Protein AF-D7N5F2-F1 (afdb_monomer)

Radius of gyration: 13.77 Å; Cα contacts (8 Å, |Δi|>4): 107; chains: 1; bounding box: 40×27×38 Å

Sequence (98 aa):
MKKGCKYVGIILSAILPIVTLMDFNGINVGHLYNWLWCGFYGCIIVCILSKSKIYKAVAIILNLMVISLLTLGALMGGIYGLWIILLHLLIPFYSALI

Foldseek 3Di:
DLVVLLVQLLVLLVVLLVQVVCVVVVNDPDDSLLSLQSLLVSLVSNVVRPPDPVSNVVSCVSSVVSLVVQCVVLCVVPPVSVVSSVCSNPPNPPVVVD

pLDDT: mean 86.02, std 7.21, range [57.88, 93.81]

Structure (mmCIF, N/CA/C/O backbone):
data_AF-D7N5F2-F1
#
_entry.id   AF-D7N5F2-F1
#
loop_
_atom_site.group_PDB
_atom_site.id
_atom_site.type_symbol
_atom_site.label_atom_id
_atom_site.label_alt_id
_atom_site.label_comp_id
_atom_site.label_asym_id
_atom_site.label_entity_id
_atom_site.label_seq_id
_atom_site.pdbx_PDB_ins_code
_atom_site.Cartn_x
_atom_site.Cartn_y
_atom_site.Cartn_z
_atom_site.occupancy
_atom_site.B_iso_or_equiv
_atom_site.auth_seq_id
_atom_site.auth_comp_id
_atom_site.auth_asym_id
_atom_site.auth_atom_id
_atom_site.pdbx_PDB_model_num
ATOM 1 N N . MET A 1 1 ? -24.547 -5.299 7.700 1.00 57.88 1 MET A N 1
ATOM 2 C CA . MET A 1 1 ? -23.634 -4.730 6.676 1.00 57.88 1 MET A CA 1
ATOM 3 C C .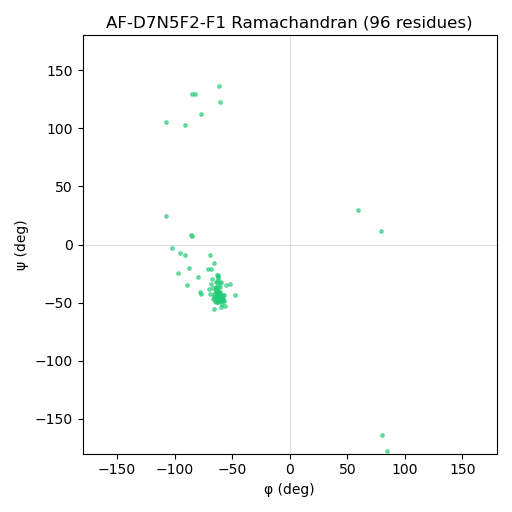 MET A 1 1 ? -22.433 -3.969 7.254 1.00 57.88 1 MET A C 1
ATOM 5 O O . MET A 1 1 ? -21.319 -4.364 6.950 1.00 57.88 1 MET A O 1
ATOM 9 N N . LYS A 1 2 ? -22.594 -2.967 8.143 1.00 61.59 2 LYS A N 1
ATOM 10 C CA . LYS A 1 2 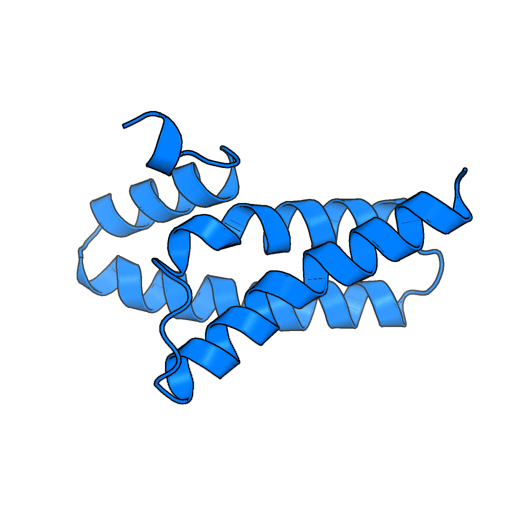? -21.462 -2.151 8.667 1.00 61.59 2 LYS A CA 1
ATOM 11 C C . LYS A 1 2 ? -20.307 -2.941 9.321 1.00 61.59 2 LYS A C 1
ATOM 13 O O . LYS A 1 2 ? -19.155 -2.552 9.181 1.00 61.59 2 LYS A O 1
ATOM 18 N N . LYS A 1 3 ? -20.597 -4.053 10.016 1.00 71.12 3 LYS A N 1
ATOM 19 C CA . LYS A 1 3 ? -19.563 -4.918 10.624 1.00 71.12 3 LYS A CA 1
ATOM 20 C C . LYS A 1 3 ? -18.742 -5.676 9.571 1.00 71.12 3 LYS A C 1
ATOM 22 O O . LYS A 1 3 ? -17.528 -5.706 9.686 1.00 71.12 3 LYS A O 1
ATOM 27 N N . GLY A 1 4 ? -19.384 -6.220 8.533 1.00 74.62 4 GLY A N 1
ATOM 28 C CA . GLY A 1 4 ? -18.712 -6.975 7.466 1.00 74.62 4 GLY A CA 1
ATOM 29 C C . GLY A 1 4 ? -17.718 -6.120 6.681 1.00 74.62 4 GLY A C 1
ATOM 30 O O . GLY A 1 4 ? -16.549 -6.472 6.585 1.00 74.62 4 GLY A O 1
ATOM 31 N N . CYS A 1 5 ? -18.138 -4.935 6.232 1.00 78.19 5 CYS A N 1
ATOM 32 C CA . CYS A 1 5 ? -17.260 -4.014 5.501 1.00 78.19 5 CYS A CA 1
ATOM 33 C C . CYS A 1 5 ? -16.055 -3.541 6.337 1.00 78.19 5 CYS A C 1
ATOM 35 O O . CYS A 1 5 ? -14.987 -3.291 5.787 1.00 78.19 5 CYS A O 1
ATOM 37 N N . LYS A 1 6 ? -16.192 -3.464 7.672 1.00 81.75 6 LYS A N 1
ATOM 38 C CA . LYS A 1 6 ? -15.061 -3.177 8.566 1.00 81.75 6 LYS A CA 1
ATOM 39 C C . LYS A 1 6 ? -14.007 -4.286 8.502 1.00 81.75 6 LYS A C 1
ATOM 41 O O . LYS A 1 6 ? -12.826 -3.973 8.408 1.00 81.75 6 LYS A O 1
ATOM 46 N N . TYR A 1 7 ? -14.419 -5.554 8.557 1.00 85.06 7 TYR A N 1
ATOM 47 C CA . TYR A 1 7 ? -13.485 -6.678 8.438 1.00 85.06 7 TYR A CA 1
ATOM 48 C C . TYR A 1 7 ? -12.825 -6.712 7.062 1.00 85.06 7 TYR A C 1
ATOM 50 O O . TYR A 1 7 ? -11.616 -6.893 6.994 1.00 85.06 7 TYR A O 1
ATOM 58 N N . VAL A 1 8 ? -13.583 -6.436 5.995 1.00 87.00 8 VAL A N 1
ATOM 59 C CA . VAL A 1 8 ? -13.025 -6.301 4.640 1.00 87.00 8 VAL A CA 1
ATOM 60 C C . VAL A 1 8 ? -11.938 -5.229 4.607 1.00 87.00 8 VAL A C 1
ATOM 62 O O . VAL A 1 8 ? -10.846 -5.512 4.139 1.00 87.00 8 VAL A O 1
ATOM 65 N N . GLY A 1 9 ? -12.185 -4.039 5.165 1.00 85.12 9 GLY A N 1
ATOM 66 C CA . GLY A 1 9 ? -11.176 -2.977 5.222 1.00 85.12 9 GLY A CA 1
ATOM 67 C C . GLY A 1 9 ? -9.921 -3.372 6.002 1.00 85.12 9 GLY A C 1
ATOM 68 O O . GLY A 1 9 ? -8.814 -3.102 5.548 1.00 85.12 9 GLY A O 1
ATOM 69 N N . ILE A 1 10 ? -10.086 -4.042 7.150 1.00 87.12 10 ILE A N 1
ATOM 70 C CA . ILE A 1 10 ? -8.953 -4.521 7.958 1.00 87.12 10 ILE A CA 1
ATOM 71 C C . ILE A 1 10 ? -8.119 -5.519 7.155 1.00 87.12 10 ILE A C 1
ATOM 73 O O . ILE A 1 10 ? -6.904 -5.351 7.073 1.00 87.12 10 ILE A O 1
ATOM 77 N N . ILE A 1 11 ? -8.769 -6.506 6.532 1.00 89.94 11 ILE A N 1
ATOM 78 C CA . ILE A 1 11 ? -8.100 -7.501 5.690 1.00 89.94 11 ILE A CA 1
ATOM 79 C C . ILE A 1 11 ? -7.367 -6.794 4.549 1.00 89.94 11 ILE A C 1
ATOM 81 O O . ILE A 1 11 ? -6.167 -6.989 4.408 1.00 89.94 11 ILE A O 1
ATOM 85 N N . LEU A 1 12 ? -8.042 -5.906 3.809 1.00 89.75 12 LEU A N 1
ATOM 86 C CA . LEU A 1 12 ? -7.449 -5.183 2.681 1.00 89.75 12 LEU A CA 1
ATOM 87 C C . LEU A 1 12 ? -6.206 -4.380 3.099 1.00 89.75 12 LEU A C 1
ATOM 89 O O . LEU A 1 12 ? -5.176 -4.444 2.433 1.00 89.75 12 LEU A O 1
ATOM 93 N N . SER A 1 13 ? -6.279 -3.686 4.242 1.00 90.62 13 SER A N 1
ATOM 94 C CA . SER A 1 13 ? -5.167 -2.893 4.784 1.00 90.62 13 SER A CA 1
ATOM 95 C C . SER A 1 13 ? -3.983 -3.737 5.264 1.00 90.62 13 SER A C 1
ATOM 97 O O . SER A 1 13 ? -2.878 -3.216 5.387 1.00 90.62 13 SER A O 1
ATOM 99 N N . ALA A 1 14 ? -4.197 -5.022 5.550 1.00 91.44 14 ALA A N 1
ATOM 100 C CA . ALA A 1 14 ? -3.142 -5.936 5.970 1.00 91.44 14 ALA A CA 1
ATOM 101 C C . ALA A 1 14 ? -2.430 -6.599 4.779 1.00 91.44 14 ALA A C 1
ATOM 103 O O . ALA A 1 14 ? -1.301 -7.052 4.936 1.00 91.44 14 ALA A O 1
ATOM 104 N N . ILE A 1 15 ? -3.051 -6.633 3.592 1.00 92.06 15 ILE A N 1
ATOM 105 C CA . ILE A 1 15 ? -2.488 -7.300 2.407 1.00 92.06 15 ILE A CA 1
ATOM 106 C C . ILE A 1 15 ? -1.135 -6.695 2.034 1.00 92.06 15 ILE A C 1
ATOM 108 O O . ILE A 1 15 ? -0.158 -7.428 1.946 1.00 92.06 15 ILE A O 1
ATOM 112 N N . LEU A 1 16 ? -1.062 -5.372 1.856 1.00 90.88 16 LEU A N 1
ATOM 113 C CA . LEU A 1 16 ? 0.164 -4.700 1.420 1.00 90.88 16 LEU A CA 1
ATOM 114 C C . LEU A 1 16 ? 1.368 -4.984 2.348 1.00 90.88 16 LEU A C 1
ATOM 116 O O . LEU A 1 16 ? 2.380 -5.462 1.838 1.00 90.88 16 LEU A O 1
ATOM 120 N N . PRO A 1 17 ? 1.284 -4.783 3.681 1.00 91.56 17 PRO A N 1
ATOM 121 C CA . PRO A 1 17 ? 2.397 -5.096 4.577 1.00 91.56 17 PRO A CA 1
ATOM 122 C C . PRO A 1 17 ? 2.759 -6.586 4.618 1.00 91.56 17 PRO A C 1
ATOM 124 O O . PRO A 1 17 ? 3.944 -6.919 4.676 1.00 91.56 17 PRO A O 1
ATOM 127 N N . ILE A 1 18 ? 1.778 -7.491 4.544 1.00 92.38 18 ILE A N 1
ATOM 128 C CA . ILE A 1 18 ? 2.042 -8.938 4.508 1.00 92.38 18 ILE A CA 1
ATOM 129 C C . ILE A 1 18 ? 2.778 -9.323 3.222 1.00 92.38 18 ILE A C 1
ATOM 131 O O . ILE A 1 18 ? 3.779 -10.033 3.284 1.00 92.38 18 ILE A O 1
ATOM 135 N N . VAL A 1 19 ? 2.320 -8.828 2.072 1.00 91.44 19 VAL A N 1
ATOM 136 C CA . VAL A 1 19 ? 2.935 -9.110 0.771 1.00 91.44 19 VAL A CA 1
ATOM 137 C C . VAL A 1 19 ? 4.371 -8.584 0.722 1.00 91.44 19 VAL A C 1
ATOM 139 O O . VAL A 1 19 ? 5.254 -9.301 0.265 1.00 91.44 19 VAL A O 1
ATOM 142 N N . THR A 1 20 ? 4.654 -7.400 1.278 1.00 89.56 20 THR A N 1
ATOM 143 C CA . THR A 1 20 ? 6.046 -6.929 1.384 1.00 89.56 20 THR A CA 1
ATOM 144 C C . THR A 1 20 ? 6.924 -7.794 2.278 1.00 89.56 20 THR A C 1
ATOM 146 O O . THR A 1 20 ? 8.087 -8.006 1.953 1.00 89.56 20 THR A O 1
ATOM 149 N N . LEU A 1 21 ? 6.400 -8.320 3.390 1.00 91.00 21 LEU A N 1
ATOM 150 C CA . LEU A 1 21 ? 7.165 -9.240 4.240 1.00 91.00 21 LEU A CA 1
ATOM 151 C C . LEU A 1 21 ? 7.447 -10.568 3.529 1.00 91.00 21 LEU A C 1
ATOM 153 O O . LEU A 1 21 ? 8.525 -11.133 3.690 1.00 91.00 21 LEU A O 1
ATOM 157 N N . MET A 1 22 ? 6.488 -11.062 2.742 1.00 91.50 22 MET A N 1
ATOM 158 C CA . MET A 1 22 ? 6.675 -12.251 1.910 1.00 91.50 22 MET A CA 1
ATOM 159 C C . MET A 1 22 ? 7.772 -12.032 0.865 1.00 91.50 22 MET A C 1
ATOM 161 O O . MET A 1 22 ? 8.662 -12.874 0.753 1.00 91.50 22 MET A O 1
ATOM 165 N N . ASP A 1 23 ? 7.757 -10.887 0.181 1.00 89.25 23 ASP A N 1
ATOM 166 C CA . ASP A 1 23 ? 8.764 -10.535 -0.825 1.00 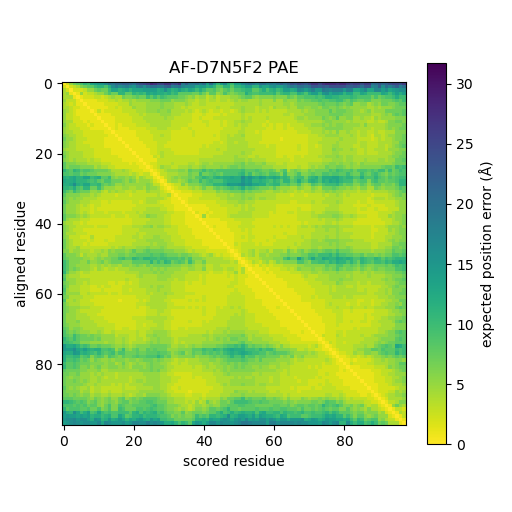89.25 23 ASP A CA 1
ATOM 167 C C . ASP A 1 23 ? 10.172 -10.436 -0.213 1.00 89.25 23 ASP A C 1
ATOM 169 O O . ASP A 1 23 ? 11.121 -11.025 -0.728 1.00 89.25 23 ASP A O 1
ATOM 173 N N . PHE A 1 24 ? 10.298 -9.825 0.971 1.00 88.00 24 PHE A N 1
ATOM 174 C CA . PHE A 1 24 ? 11.562 -9.800 1.718 1.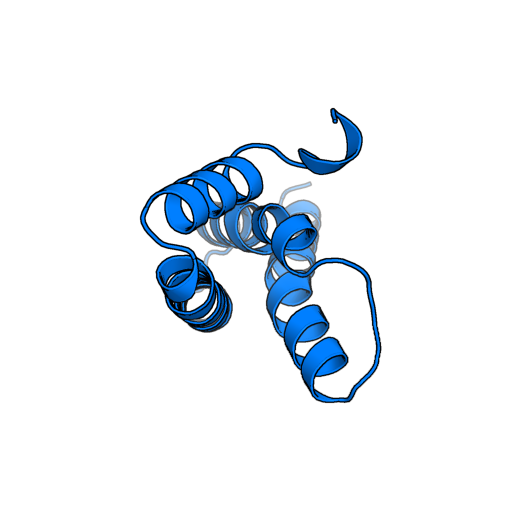00 88.00 24 PHE A CA 1
ATOM 175 C C . PHE A 1 24 ? 12.068 -11.183 2.144 1.00 88.00 24 PHE A C 1
ATOM 177 O O . PHE A 1 24 ? 13.276 -11.379 2.266 1.00 88.00 24 PHE A O 1
ATOM 184 N N . ASN A 1 25 ? 11.168 -12.146 2.340 1.00 90.81 25 ASN A N 1
ATOM 185 C CA . ASN A 1 25 ? 11.514 -13.538 2.631 1.00 90.81 25 ASN A CA 1
ATOM 186 C C . ASN A 1 25 ? 11.764 -14.374 1.359 1.00 90.81 25 ASN A C 1
ATOM 188 O O . ASN A 1 25 ? 11.908 -15.594 1.448 1.00 90.81 25 ASN A O 1
ATOM 192 N N . GLY A 1 26 ? 11.803 -13.748 0.178 1.00 87.44 26 GLY A N 1
ATOM 193 C CA . GLY A 1 26 ? 12.039 -14.418 -1.102 1.00 87.44 26 GLY A CA 1
ATOM 194 C C . GLY A 1 26 ? 10.813 -15.137 -1.676 1.00 87.44 26 GLY A C 1
ATOM 195 O O . GLY A 1 26 ? 10.948 -15.905 -2.629 1.00 87.44 26 GLY A O 1
ATOM 196 N N . ILE A 1 27 ? 9.617 -14.909 -1.123 1.00 89.00 27 ILE A N 1
ATOM 197 C CA . ILE A 1 27 ? 8.361 -15.445 -1.656 1.00 89.00 27 ILE A CA 1
ATOM 198 C C . ILE A 1 27 ? 7.793 -14.423 -2.640 1.00 89.00 27 ILE A C 1
ATOM 200 O O . ILE A 1 27 ? 7.207 -13.419 -2.241 1.00 89.00 27 ILE A O 1
ATOM 204 N N . ASN A 1 28 ? 7.944 -14.695 -3.936 1.00 77.56 28 ASN A N 1
ATOM 205 C CA . ASN A 1 28 ? 7.469 -13.798 -4.984 1.00 77.56 28 ASN A CA 1
ATOM 206 C C . ASN A 1 28 ? 5.942 -13.907 -5.157 1.00 77.56 28 ASN A C 1
ATOM 208 O O . ASN A 1 28 ? 5.432 -14.929 -5.621 1.00 77.56 28 ASN A O 1
ATOM 212 N N . VAL A 1 29 ? 5.219 -12.839 -4.807 1.00 76.50 29 VAL A N 1
ATOM 213 C CA . VAL A 1 29 ? 3.749 -12.727 -4.937 1.00 76.50 29 VAL A CA 1
ATOM 214 C C . VAL A 1 29 ? 3.354 -11.776 -6.085 1.00 76.50 29 VAL A C 1
ATOM 216 O O . VAL A 1 29 ? 2.276 -11.174 -6.092 1.00 76.50 29 VAL A O 1
ATOM 219 N N . GLY A 1 30 ? 4.245 -11.618 -7.068 1.00 79.00 30 GLY A N 1
ATOM 220 C CA . GLY A 1 30 ? 4.122 -10.651 -8.156 1.00 79.00 30 GLY A CA 1
ATOM 221 C C . GLY A 1 30 ? 4.636 -9.260 -7.775 1.00 79.00 30 GLY A C 1
ATOM 222 O O . GLY A 1 30 ? 5.123 -9.032 -6.671 1.00 79.00 30 GLY A O 1
ATOM 223 N N . HIS A 1 31 ? 4.525 -8.301 -8.700 1.00 81.25 31 HIS A N 1
ATOM 224 C CA . HIS A 1 31 ? 5.034 -6.945 -8.479 1.00 81.25 31 HIS A CA 1
ATOM 225 C C . HIS A 1 31 ? 4.357 -6.258 -7.286 1.00 81.25 31 HIS A C 1
ATOM 227 O O . HIS A 1 31 ? 3.145 -6.042 -7.296 1.00 81.25 31 HIS A O 1
ATOM 233 N N . LEU A 1 32 ? 5.157 -5.820 -6.305 1.00 83.50 32 LEU A N 1
ATOM 234 C CA . LEU A 1 32 ? 4.694 -5.101 -5.108 1.00 83.50 32 LEU A CA 1
ATOM 235 C C . LEU A 1 32 ? 3.813 -3.885 -5.432 1.00 83.50 32 LEU A C 1
ATOM 237 O O . LEU A 1 32 ? 2.853 -3.607 -4.714 1.00 83.50 32 LEU A O 1
ATOM 241 N N . TYR A 1 33 ? 4.086 -3.196 -6.544 1.00 85.25 33 TYR A N 1
ATOM 242 C CA . TYR A 1 33 ? 3.286 -2.056 -6.990 1.00 85.25 33 TYR A CA 1
ATOM 243 C C . TYR A 1 33 ? 1.820 -2.425 -7.254 1.00 85.25 33 TYR A C 1
ATOM 245 O O . TYR A 1 33 ? 0.933 -1.631 -6.958 1.00 85.25 33 TYR A O 1
ATOM 253 N N . ASN A 1 34 ? 1.528 -3.652 -7.696 1.00 85.81 34 ASN A N 1
ATOM 254 C CA . ASN A 1 34 ? 0.157 -4.104 -7.965 1.00 85.81 34 ASN A CA 1
ATOM 255 C C . ASN A 1 34 ? -0.712 -4.187 -6.708 1.00 85.81 34 ASN A C 1
ATOM 257 O O . ASN A 1 34 ? -1.932 -4.264 -6.821 1.00 85.81 34 ASN A O 1
ATOM 261 N N . TRP A 1 35 ? -0.102 -4.168 -5.524 1.00 88.75 35 TRP A N 1
ATOM 262 C CA . TRP A 1 35 ? -0.785 -4.285 -4.240 1.00 88.75 35 TRP A CA 1
ATOM 263 C C . TRP A 1 35 ? -0.947 -2.933 -3.524 1.00 88.75 35 TRP A C 1
ATOM 265 O O . TRP A 1 35 ? -1.586 -2.872 -2.472 1.00 88.75 35 TRP A O 1
ATOM 275 N N . LEU A 1 36 ? -0.415 -1.837 -4.088 1.00 90.81 36 LEU A N 1
ATOM 276 C CA . LEU A 1 36 ? -0.467 -0.490 -3.496 1.00 90.81 36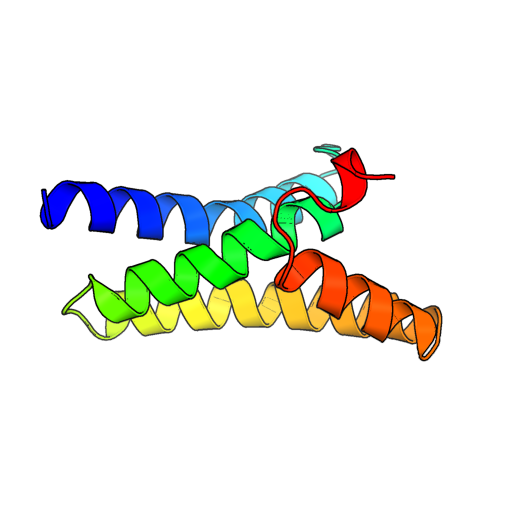 LEU A CA 1
ATOM 277 C C . LEU A 1 36 ? -1.902 -0.011 -3.242 1.00 90.81 36 LEU A C 1
ATOM 279 O O . LEU A 1 36 ? -2.206 0.500 -2.160 1.00 90.81 36 LEU A O 1
ATOM 283 N N . TRP A 1 37 ? -2.799 -0.228 -4.206 1.00 91.00 37 TRP A N 1
ATOM 284 C CA . TRP A 1 37 ? -4.210 0.131 -4.075 1.00 91.00 37 TRP A CA 1
ATOM 285 C C . TRP A 1 37 ? -4.886 -0.594 -2.896 1.00 91.00 37 TRP A C 1
ATOM 287 O O . TRP A 1 37 ? -5.685 0.021 -2.191 1.00 91.00 37 TRP A O 1
ATOM 297 N N . CYS A 1 38 ? -4.536 -1.859 -2.607 1.00 89.56 38 CYS A N 1
ATOM 298 C CA . CYS A 1 38 ? -5.093 -2.600 -1.465 1.00 89.56 38 CYS A CA 1
ATOM 299 C C . CYS A 1 38 ? -4.790 -1.895 -0.139 1.00 89.56 38 CYS A C 1
ATOM 301 O O . CYS A 1 38 ? -5.687 -1.706 0.685 1.00 89.56 38 CYS A O 1
ATOM 303 N N . GLY A 1 39 ? -3.539 -1.465 0.046 1.00 89.19 39 GLY A N 1
ATOM 304 C CA . GLY A 1 39 ? -3.129 -0.732 1.239 1.00 89.19 39 GLY A CA 1
ATOM 305 C C . GLY A 1 39 ? -3.804 0.635 1.349 1.00 89.19 39 GLY A C 1
ATOM 306 O O . GLY A 1 39 ? -4.336 0.991 2.404 1.00 89.19 39 GLY A O 1
ATOM 307 N N . PHE A 1 40 ? -3.861 1.379 0.241 1.00 90.31 40 PHE A N 1
ATOM 308 C CA . PHE A 1 40 ? -4.460 2.713 0.201 1.00 90.31 40 PHE A CA 1
ATOM 309 C C . PHE A 1 40 ? -5.974 2.689 0.468 1.00 90.31 40 PHE A C 1
ATOM 311 O O . PHE A 1 40 ? -6.455 3.308 1.424 1.00 90.31 40 PHE A O 1
ATOM 318 N N . TYR A 1 41 ? -6.733 1.917 -0.314 1.00 89.81 41 TYR A N 1
ATOM 319 C CA . TYR A 1 41 ? -8.182 1.806 -0.144 1.00 89.81 41 TYR A CA 1
ATOM 320 C C . TYR A 1 41 ? -8.559 1.077 1.146 1.00 89.81 41 TYR A C 1
ATOM 322 O O . TYR A 1 41 ? -9.536 1.455 1.798 1.00 89.81 41 TYR A O 1
ATOM 330 N N . GLY A 1 42 ? -7.764 0.093 1.575 1.00 89.12 42 GLY A N 1
ATOM 331 C CA . GLY A 1 42 ? -7.943 -0.579 2.858 1.00 89.12 42 GLY A CA 1
ATOM 332 C C . GLY A 1 42 ? -7.892 0.406 4.021 1.00 89.12 42 GLY A C 1
ATOM 333 O O . GLY A 1 42 ? -8.805 0.431 4.851 1.00 89.12 42 GLY A O 1
ATOM 334 N N . CYS A 1 43 ? -6.896 1.295 4.031 1.00 90.94 43 CYS A N 1
ATOM 335 C CA . CYS A 1 43 ? -6.794 2.373 5.013 1.00 90.94 43 CYS A CA 1
ATOM 336 C C . CYS A 1 43 ? -8.008 3.310 4.991 1.00 90.94 43 CYS A C 1
ATOM 338 O O 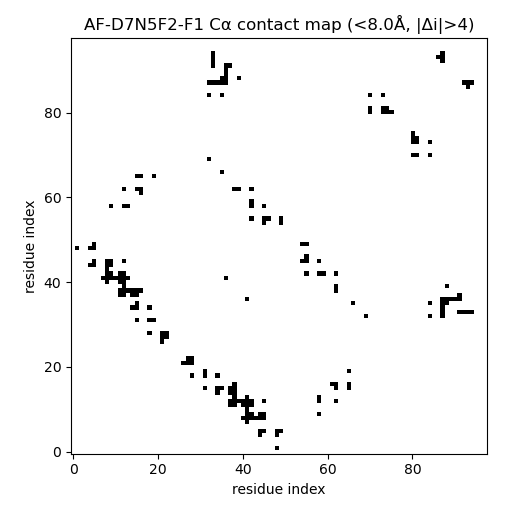. CYS A 1 43 ? -8.558 3.603 6.054 1.00 90.94 43 CYS A O 1
ATOM 340 N N . ILE A 1 44 ? -8.477 3.741 3.813 1.00 90.31 44 ILE A N 1
ATOM 341 C CA . ILE A 1 44 ? -9.665 4.607 3.692 1.00 90.31 44 ILE A CA 1
ATOM 342 C C . ILE A 1 44 ? -10.896 3.920 4.304 1.00 90.31 44 ILE A C 1
ATOM 344 O O . ILE A 1 44 ? -11.598 4.511 5.131 1.00 90.31 44 ILE A O 1
ATOM 348 N N . ILE A 1 45 ? -11.126 2.649 3.969 1.00 89.69 45 ILE A N 1
ATOM 349 C CA . ILE A 1 45 ? -12.262 1.870 4.476 1.00 89.69 45 ILE A CA 1
ATOM 350 C C . ILE A 1 45 ? -12.172 1.701 6.001 1.00 89.69 45 ILE A C 1
ATOM 352 O O . ILE A 1 45 ? -13.167 1.914 6.703 1.00 89.69 45 ILE A O 1
ATOM 356 N N . VAL A 1 46 ? -10.993 1.372 6.544 1.00 89.69 46 VAL A N 1
ATOM 357 C CA . VAL A 1 46 ? -10.773 1.265 8.000 1.00 89.69 46 VAL A CA 1
ATOM 358 C C . VAL A 1 46 ? -11.007 2.610 8.691 1.00 89.69 46 VAL A C 1
ATOM 360 O O . VAL A 1 46 ? -11.645 2.653 9.748 1.00 89.69 46 VAL A O 1
ATOM 363 N N . CYS A 1 47 ? -10.555 3.712 8.096 1.00 87.31 47 CYS A N 1
ATOM 364 C CA . CYS A 1 47 ? -10.738 5.059 8.629 1.00 87.31 47 CYS A CA 1
ATOM 365 C C . CYS A 1 47 ? -12.208 5.485 8.690 1.00 87.31 47 CYS A C 1
ATOM 367 O O . CYS A 1 47 ? -12.608 6.114 9.675 1.00 87.31 47 CYS A O 1
ATOM 369 N N . ILE A 1 48 ? -13.012 5.114 7.693 1.00 87.88 48 ILE A N 1
ATOM 370 C CA . ILE A 1 48 ? -14.444 5.440 7.645 1.00 87.88 48 ILE A CA 1
ATOM 371 C C . ILE A 1 48 ? -15.251 4.522 8.578 1.00 87.88 48 ILE A C 1
ATOM 373 O O . ILE A 1 48 ? -16.134 4.988 9.299 1.00 87.88 48 ILE A O 1
ATOM 377 N N . LEU A 1 49 ? -14.957 3.218 8.595 1.00 86.50 49 LEU A N 1
ATOM 378 C CA . LEU A 1 49 ? -15.818 2.216 9.239 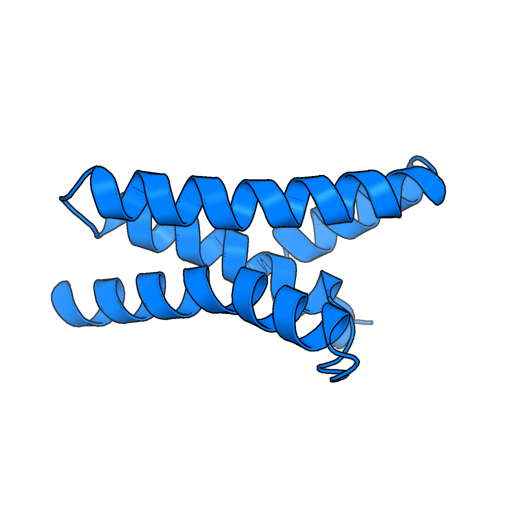1.00 86.50 49 LEU A CA 1
ATOM 379 C C . LEU A 1 49 ? -15.403 1.831 10.664 1.00 86.50 49 LEU A C 1
ATOM 381 O O . LEU A 1 49 ? -16.240 1.361 11.443 1.00 86.50 49 LEU A O 1
ATOM 385 N N . SER A 1 50 ? -14.133 1.994 11.039 1.00 82.50 50 SER A N 1
ATOM 386 C CA . SER A 1 50 ? -13.676 1.693 12.397 1.00 82.50 50 SER A CA 1
ATOM 387 C C . SER A 1 50 ? -13.903 2.886 13.326 1.00 82.50 50 SER A C 1
ATOM 389 O O . SER A 1 50 ? -13.478 4.000 13.043 1.00 82.50 50 SER A O 1
ATOM 391 N N . LYS A 1 51 ? -14.539 2.663 14.483 1.00 81.94 51 LYS A N 1
ATOM 392 C CA . LYS A 1 51 ? -14.673 3.700 15.525 1.00 81.94 51 LYS A CA 1
ATOM 393 C C . LYS A 1 51 ? -13.412 3.863 16.376 1.00 81.94 51 LYS A C 1
ATOM 395 O O . LYS A 1 51 ? -13.171 4.940 16.908 1.00 81.94 51 LYS A O 1
ATOM 400 N N . SER A 1 52 ? -12.621 2.802 16.531 1.00 84.62 52 SER A N 1
ATOM 401 C CA . SER A 1 52 ? -11.457 2.827 17.418 1.00 84.62 52 SER A CA 1
ATOM 402 C C . SER A 1 52 ? -10.256 3.465 16.724 1.00 84.62 52 SER A C 1
ATOM 404 O O . SER A 1 52 ? -9.889 3.079 15.612 1.00 84.62 52 SER A O 1
ATOM 406 N N . LYS A 1 53 ? -9.644 4.435 17.414 1.00 86.00 53 LYS A N 1
ATOM 407 C CA . LYS A 1 53 ? -8.476 5.193 16.944 1.00 86.00 53 LYS A CA 1
ATOM 408 C C . LYS A 1 53 ? -7.248 4.301 16.748 1.00 86.00 53 LYS A C 1
ATOM 410 O O . LYS A 1 53 ? -6.481 4.537 15.825 1.00 86.00 53 LYS A O 1
ATOM 415 N N . ILE A 1 54 ? -7.112 3.250 17.561 1.00 87.44 54 ILE A N 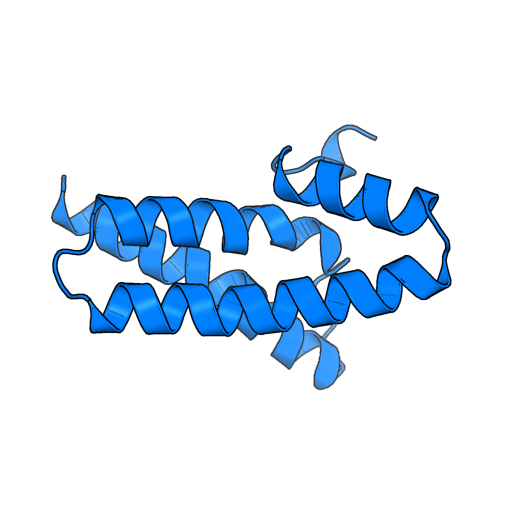1
ATOM 416 C CA . ILE A 1 54 ? -5.964 2.333 17.526 1.00 87.44 54 ILE A CA 1
ATOM 417 C C . ILE A 1 54 ? -5.906 1.600 16.183 1.00 87.44 54 ILE A C 1
ATOM 419 O O . ILE A 1 54 ? -4.882 1.634 15.516 1.00 87.44 54 ILE A O 1
ATOM 423 N N . TYR A 1 55 ? -7.021 1.016 15.727 1.00 84.62 55 TYR A N 1
ATOM 424 C CA . TYR A 1 55 ? -7.047 0.306 14.439 1.00 84.62 55 TYR A CA 1
ATOM 425 C C . TYR A 1 55 ? -6.734 1.223 13.254 1.00 84.62 55 TYR A C 1
ATOM 427 O O . TYR A 1 55 ? -6.078 0.793 12.312 1.00 84.62 55 TYR A O 1
ATOM 435 N N . LYS A 1 56 ? -7.184 2.484 13.304 1.00 89.56 56 LYS A N 1
ATOM 436 C CA . LYS A 1 56 ? -6.863 3.474 12.267 1.00 89.56 56 LYS A CA 1
ATOM 437 C C . LYS A 1 56 ? -5.371 3.777 12.247 1.00 89.56 56 LYS A C 1
ATOM 439 O O . LYS A 1 56 ? -4.760 3.726 11.190 1.00 89.56 56 LYS A O 1
ATOM 444 N N . ALA A 1 57 ? -4.799 4.054 13.418 1.00 89.25 57 ALA A N 1
ATOM 445 C CA . ALA A 1 57 ? -3.383 4.368 13.550 1.00 89.25 57 ALA A CA 1
ATOM 446 C C . ALA A 1 57 ? -2.507 3.211 13.056 1.00 89.25 57 ALA A C 1
ATOM 448 O O . ALA A 1 57 ? -1.623 3.434 12.239 1.00 89.25 57 ALA A O 1
ATOM 449 N N . VAL A 1 58 ? -2.798 1.977 13.479 1.00 90.50 58 VAL A N 1
ATOM 450 C CA . VAL A 1 58 ? -2.038 0.789 13.062 1.00 90.50 58 VAL A CA 1
ATOM 451 C C . VAL A 1 58 ? -2.108 0.584 11.547 1.00 90.50 58 VAL A C 1
ATOM 453 O O . VAL A 1 58 ? -1.068 0.409 10.917 1.00 90.50 58 VAL A O 1
ATOM 456 N N . ALA A 1 59 ? -3.304 0.661 10.951 1.00 90.69 59 ALA A N 1
ATOM 457 C CA . ALA A 1 59 ? -3.465 0.509 9.506 1.00 90.69 59 ALA A CA 1
ATOM 458 C C . ALA A 1 59 ? -2.687 1.585 8.731 1.00 90.69 59 ALA A C 1
ATOM 460 O O . ALA A 1 59 ? -1.966 1.255 7.791 1.00 90.69 59 ALA A O 1
ATOM 461 N N . ILE A 1 60 ? -2.783 2.851 9.156 1.00 91.06 60 ILE A N 1
ATOM 462 C CA . ILE A 1 60 ? -2.072 3.965 8.517 1.00 91.06 60 ILE A CA 1
ATOM 463 C C . ILE A 1 60 ? -0.561 3.789 8.650 1.00 91.06 60 ILE A C 1
ATOM 465 O O . ILE A 1 60 ? 0.129 3.882 7.646 1.00 91.06 60 ILE A O 1
ATOM 469 N N . ILE A 1 61 ? -0.042 3.522 9.852 1.00 93.81 61 ILE A N 1
ATOM 470 C CA . ILE A 1 61 ? 1.405 3.434 10.097 1.00 93.81 61 ILE A CA 1
ATOM 471 C C . ILE A 1 61 ? 2.028 2.303 9.274 1.00 93.81 61 ILE A C 1
ATOM 473 O O . ILE A 1 61 ? 3.027 2.532 8.596 1.00 93.81 61 ILE A O 1
ATOM 477 N N . LEU A 1 62 ? 1.423 1.109 9.283 1.00 92.38 62 LEU A N 1
ATOM 478 C CA . LEU A 1 62 ? 1.940 -0.040 8.533 1.00 92.38 62 LEU A CA 1
ATOM 479 C C . LEU A 1 62 ? 1.943 0.215 7.023 1.00 92.38 62 LEU A C 1
ATOM 481 O O . LEU A 1 62 ? 2.955 -0.012 6.364 1.00 92.38 62 LEU A O 1
ATOM 485 N N . ASN A 1 63 ? 0.839 0.726 6.471 1.00 93.12 63 ASN A N 1
ATOM 486 C CA . ASN A 1 63 ? 0.761 0.996 5.035 1.00 93.12 63 ASN A CA 1
ATOM 487 C C . ASN A 1 63 ? 1.648 2.173 4.625 1.00 93.12 63 ASN A C 1
ATOM 489 O O . ASN A 1 63 ? 2.292 2.109 3.584 1.00 93.12 63 ASN A O 1
ATOM 493 N N . LEU A 1 64 ? 1.733 3.223 5.444 1.00 93.19 64 LEU A N 1
ATOM 494 C CA . LEU A 1 64 ? 2.589 4.373 5.172 1.00 93.19 64 LEU A CA 1
ATOM 495 C C . LEU A 1 64 ? 4.065 3.973 5.151 1.00 93.19 64 LEU A C 1
ATOM 497 O O . LEU A 1 64 ? 4.792 4.429 4.274 1.00 93.19 64 LEU A O 1
ATOM 501 N N . MET A 1 65 ? 4.500 3.106 6.070 1.00 92.62 65 MET A N 1
ATOM 502 C CA . MET A 1 65 ? 5.872 2.592 6.098 1.00 92.62 65 MET A CA 1
ATOM 503 C C . MET A 1 65 ? 6.224 1.883 4.786 1.00 92.62 65 MET A C 1
ATOM 505 O O . MET A 1 65 ? 7.245 2.188 4.172 1.00 92.62 65 MET A O 1
ATOM 509 N N . VAL A 1 66 ? 5.342 0.997 4.318 1.00 92.44 66 VAL A N 1
ATOM 510 C CA . VAL A 1 66 ? 5.531 0.250 3.068 1.00 92.44 66 VAL A CA 1
ATOM 511 C C . VAL A 1 66 ? 5.489 1.162 1.845 1.00 92.44 66 VAL A C 1
ATOM 513 O O . VAL A 1 66 ? 6.370 1.086 0.992 1.00 92.44 66 VAL A O 1
ATOM 516 N N . ILE A 1 67 ? 4.501 2.057 1.760 1.00 91.81 67 ILE A N 1
ATOM 517 C CA . ILE A 1 67 ? 4.389 3.010 0.649 1.00 91.81 67 ILE A CA 1
ATOM 518 C C . ILE A 1 67 ? 5.631 3.903 0.606 1.00 91.81 67 ILE A C 1
ATOM 520 O O . ILE A 1 67 ? 6.169 4.135 -0.472 1.00 91.81 67 ILE A O 1
ATOM 524 N N . SER A 1 68 ? 6.134 4.352 1.758 1.00 90.81 68 SER A N 1
ATOM 525 C CA . SER A 1 68 ? 7.350 5.172 1.837 1.00 90.81 68 SER A CA 1
ATOM 526 C C . SER A 1 68 ? 8.574 4.407 1.341 1.00 90.81 68 SER A C 1
ATOM 528 O O . SER A 1 68 ? 9.333 4.936 0.536 1.00 90.81 68 SER A O 1
ATOM 530 N N . LEU A 1 69 ? 8.732 3.148 1.757 1.00 91.50 69 LEU A N 1
ATOM 531 C CA . LEU A 1 69 ? 9.804 2.277 1.282 1.00 91.50 69 LEU A CA 1
ATOM 532 C C . LEU A 1 69 ? 9.748 2.094 -0.246 1.00 91.50 69 LEU A C 1
ATOM 534 O O . LEU A 1 69 ? 10.754 2.285 -0.928 1.00 91.50 69 LEU A O 1
ATOM 538 N N . LEU A 1 70 ? 8.569 1.782 -0.790 1.00 89.88 70 LEU A N 1
ATOM 539 C CA . LEU A 1 70 ? 8.366 1.633 -2.234 1.00 89.88 70 LEU A CA 1
ATOM 540 C C . LEU A 1 70 ? 8.630 2.943 -2.981 1.00 89.88 70 LEU A C 1
ATOM 542 O O . LEU A 1 70 ? 9.213 2.920 -4.062 1.00 89.88 70 LEU A O 1
ATOM 546 N N . THR A 1 71 ? 8.246 4.077 -2.391 1.00 89.06 71 THR A N 1
ATOM 547 C CA . THR A 1 71 ? 8.469 5.419 -2.947 1.00 89.06 71 THR A CA 1
ATOM 548 C C . THR A 1 71 ? 9.944 5.773 -3.001 1.00 89.06 71 THR A C 1
ATOM 550 O O . THR A 1 71 ? 10.404 6.275 -4.023 1.00 89.06 71 THR A O 1
ATOM 553 N N . LEU A 1 72 ? 10.706 5.452 -1.954 1.00 89.31 72 LEU A N 1
ATOM 554 C CA . LEU A 1 72 ? 12.160 5.615 -1.952 1.00 89.31 72 LEU A CA 1
ATOM 555 C C . LEU A 1 72 ? 12.824 4.733 -3.016 1.00 89.31 72 LEU A C 1
ATOM 557 O O . LEU A 1 72 ? 13.678 5.217 -3.755 1.00 89.31 72 LEU A O 1
ATOM 561 N N . GLY A 1 73 ? 12.390 3.475 -3.146 1.00 86.19 73 GLY A N 1
ATOM 562 C CA . GLY A 1 73 ? 12.872 2.583 -4.201 1.00 86.19 73 GLY A CA 1
ATOM 563 C C . GLY A 1 73 ? 12.556 3.111 -5.604 1.00 86.19 73 GLY A C 1
ATOM 564 O O . GLY A 1 73 ? 13.432 3.163 -6.461 1.00 86.19 73 GLY A O 1
ATOM 565 N N . ALA A 1 74 ? 11.329 3.581 -5.838 1.00 87.50 74 ALA A N 1
ATOM 566 C CA . ALA A 1 74 ? 10.934 4.131 -7.132 1.00 87.50 74 ALA A CA 1
ATOM 567 C C . ALA A 1 74 ? 11.641 5.451 -7.463 1.00 87.50 74 ALA A C 1
ATOM 569 O O . ALA A 1 74 ? 11.908 5.716 -8.634 1.00 87.50 74 ALA A O 1
ATOM 570 N N . LEU A 1 75 ? 11.996 6.253 -6.454 1.00 88.62 75 LEU A N 1
ATOM 571 C CA . LEU A 1 75 ? 12.759 7.486 -6.645 1.00 88.62 75 LEU A CA 1
ATOM 572 C C . LEU A 1 75 ? 14.154 7.217 -7.236 1.00 88.62 75 LEU A C 1
ATOM 574 O O . LEU A 1 75 ? 14.674 8.068 -7.955 1.00 88.62 75 LEU A O 1
ATOM 578 N N . MET A 1 76 ? 14.728 6.026 -7.022 1.00 86.81 76 MET A N 1
ATOM 579 C CA . MET A 1 76 ? 15.972 5.612 -7.691 1.00 86.81 76 MET A CA 1
ATOM 580 C C . MET A 1 76 ? 15.812 5.508 -9.217 1.00 86.81 76 MET A C 1
ATOM 582 O O . MET A 1 76 ? 16.778 5.706 -9.946 1.00 86.81 76 MET A O 1
ATOM 586 N N . GLY A 1 77 ? 14.594 5.254 -9.708 1.00 80.75 77 GLY A N 1
ATOM 587 C CA . GLY A 1 77 ? 14.233 5.306 -11.129 1.00 80.75 77 GLY A CA 1
ATOM 588 C C . GLY A 1 77 ? 13.867 6.711 -11.632 1.00 80.75 77 GLY A C 1
ATOM 589 O O . GLY A 1 77 ? 13.399 6.859 -12.761 1.00 80.75 77 GLY A O 1
ATOM 590 N N . GLY A 1 78 ? 14.047 7.748 -10.807 1.00 88.44 78 GLY A N 1
ATOM 591 C CA . GLY A 1 78 ? 13.724 9.137 -11.124 1.00 88.44 78 GLY A CA 1
ATOM 592 C C . GLY A 1 78 ? 12.240 9.490 -10.971 1.00 88.44 78 GLY A C 1
ATOM 593 O O . GLY A 1 78 ? 11.450 8.779 -10.353 1.00 88.44 78 GLY A O 1
ATOM 594 N N . ILE A 1 79 ? 11.842 10.626 -11.554 1.00 87.25 79 ILE A N 1
ATOM 595 C CA . ILE A 1 79 ? 10.484 11.193 -11.419 1.00 87.25 79 ILE A CA 1
ATOM 596 C C . ILE A 1 79 ? 9.414 10.266 -12.026 1.00 87.25 79 ILE A C 1
ATOM 598 O O . ILE A 1 79 ? 8.302 10.178 -11.505 1.00 87.25 79 ILE A O 1
ATOM 602 N N . TYR A 1 80 ? 9.757 9.519 -13.081 1.00 85.50 80 TYR A N 1
ATOM 603 C CA . TYR A 1 80 ? 8.861 8.526 -13.681 1.00 85.50 80 TYR A CA 1
ATOM 604 C C . TYR A 1 80 ? 8.469 7.415 -12.695 1.00 85.50 80 TYR A C 1
ATOM 606 O O . TYR A 1 80 ? 7.331 6.951 -12.728 1.00 85.50 80 TYR A O 1
ATOM 614 N N . GLY A 1 81 ? 9.355 7.035 -11.768 1.00 84.56 81 GLY A N 1
ATOM 615 C CA . GLY A 1 81 ? 9.037 6.060 -10.724 1.00 84.56 81 GLY A CA 1
ATOM 616 C C . GLY A 1 81 ? 7.952 6.556 -9.763 1.00 84.56 81 GLY A C 1
ATOM 617 O O . GLY A 1 81 ? 7.039 5.806 -9.416 1.00 84.56 81 GLY A O 1
ATOM 618 N N . LEU A 1 82 ? 7.988 7.842 -9.393 1.00 86.75 82 LEU A N 1
ATOM 619 C CA . LEU A 1 82 ? 6.934 8.454 -8.575 1.00 86.75 82 LEU A CA 1
ATOM 620 C C . LEU A 1 82 ? 5.584 8.451 -9.299 1.00 86.75 82 LEU A C 1
ATOM 622 O O . LEU A 1 82 ? 4.558 8.158 -8.686 1.00 86.75 82 LEU A O 1
ATOM 626 N N . TRP A 1 83 ? 5.589 8.732 -10.605 1.00 86.75 83 TRP A N 1
ATOM 627 C CA . TRP A 1 83 ? 4.379 8.690 -11.427 1.00 86.75 83 TRP A CA 1
ATOM 628 C C . TRP A 1 83 ? 3.753 7.289 -11.453 1.00 86.75 83 TRP A C 1
ATOM 630 O O . TRP A 1 83 ? 2.545 7.141 -11.266 1.00 86.75 83 TRP A O 1
ATOM 640 N N . ILE A 1 84 ? 4.583 6.252 -11.604 1.00 86.25 84 ILE A N 1
ATOM 641 C CA . ILE A 1 84 ? 4.145 4.850 -11.594 1.00 86.25 84 ILE A CA 1
ATOM 642 C C . ILE A 1 84 ? 3.491 4.483 -10.258 1.00 86.25 84 ILE A C 1
ATOM 644 O O . ILE A 1 84 ? 2.429 3.858 -10.260 1.00 86.25 84 ILE A O 1
ATOM 648 N N . ILE A 1 85 ? 4.074 4.892 -9.127 1.00 89.69 85 ILE A N 1
ATOM 649 C CA . ILE A 1 85 ? 3.470 4.654 -7.807 1.00 89.69 85 ILE A CA 1
ATOM 650 C C . ILE A 1 85 ? 2.110 5.327 -7.697 1.00 89.69 85 ILE A C 1
ATOM 652 O O . ILE A 1 85 ? 1.166 4.710 -7.207 1.00 89.69 85 ILE A O 1
ATOM 656 N N . LEU A 1 86 ? 1.998 6.568 -8.167 1.00 87.56 86 LEU A N 1
ATOM 657 C CA . LEU A 1 86 ? 0.760 7.335 -8.093 1.00 87.56 86 LEU A CA 1
ATOM 658 C C . LEU A 1 86 ? -0.369 6.629 -8.861 1.00 87.56 86 LEU A C 1
ATOM 660 O O . LEU A 1 86 ? -1.468 6.465 -8.331 1.00 87.56 86 LEU A O 1
ATOM 664 N N . LEU A 1 87 ? -0.067 6.117 -10.058 1.00 89.50 87 LEU A N 1
ATOM 665 C CA . LEU A 1 87 ? -1.003 5.326 -10.862 1.00 89.50 87 LEU A CA 1
ATOM 666 C C . LEU A 1 87 ? -1.425 4.028 -10.161 1.00 89.50 87 LEU A C 1
ATOM 668 O O . LEU A 1 87 ? -2.617 3.745 -10.082 1.00 89.50 87 LEU A O 1
ATOM 672 N N . HIS A 1 88 ? -0.479 3.278 -9.592 1.00 88.62 88 HIS A N 1
ATOM 673 C CA . HIS A 1 88 ? -0.768 2.020 -8.890 1.00 88.62 88 HIS A CA 1
ATOM 674 C C . HIS A 1 88 ? -1.487 2.204 -7.544 1.00 88.62 88 HIS A C 1
ATOM 676 O O . HIS A 1 88 ? -2.113 1.270 -7.040 1.00 88.62 88 HIS A O 1
ATOM 682 N N . LEU A 1 89 ? -1.396 3.394 -6.946 1.00 88.56 89 LEU A N 1
ATOM 683 C CA . LEU A 1 89 ? -2.117 3.756 -5.728 1.00 88.56 89 LEU A CA 1
ATOM 684 C C . LEU A 1 89 ? -3.588 4.100 -6.024 1.00 88.56 89 LEU A C 1
ATOM 686 O O . LEU A 1 89 ? -4.474 3.724 -5.257 1.00 88.56 89 LEU A O 1
ATOM 690 N N . LEU A 1 90 ? -3.833 4.824 -7.125 1.00 87.19 90 LEU A N 1
ATOM 691 C CA . LEU A 1 90 ? -5.147 5.354 -7.514 1.00 87.19 90 LEU A CA 1
ATOM 692 C C . LEU A 1 90 ? -5.973 4.393 -8.368 1.00 87.19 90 LEU A C 1
ATOM 694 O O . LEU A 1 90 ? -7.197 4.399 -8.274 1.00 87.19 90 LEU A O 1
ATOM 698 N N . ILE A 1 91 ? -5.335 3.610 -9.235 1.00 86.00 91 ILE A N 1
ATOM 699 C CA . ILE A 1 91 ? -6.031 2.741 -10.181 1.00 86.00 91 ILE A CA 1
ATOM 700 C C . ILE A 1 91 ? -5.854 1.294 -9.715 1.00 86.00 91 ILE A C 1
ATOM 702 O O . ILE A 1 91 ? -4.767 0.724 -9.868 1.00 86.00 91 ILE A O 1
ATOM 706 N N . PRO A 1 92 ? -6.900 0.671 -9.142 1.00 81.75 92 PRO A N 1
ATOM 707 C CA . PRO A 1 92 ? -6.839 -0.743 -8.817 1.00 81.75 92 PRO A CA 1
ATOM 708 C C . PRO A 1 92 ? -6.639 -1.547 -10.103 1.00 81.75 92 PRO A C 1
ATOM 710 O O . PRO A 1 92 ? -7.276 -1.275 -11.118 1.00 81.75 92 PRO A O 1
ATOM 713 N N . PHE A 1 93 ? -5.748 -2.538 -10.051 1.00 78.50 93 PHE A N 1
ATOM 714 C CA . PHE A 1 93 ? -5.409 -3.399 -11.193 1.00 78.50 93 PHE A CA 1
ATOM 715 C C . PHE A 1 93 ? -4.849 -2.665 -12.424 1.00 78.50 93 PHE A C 1
ATOM 717 O O . PHE A 1 93 ? -5.007 -3.153 -13.538 1.00 78.50 93 PHE A O 1
ATOM 724 N N . TYR A 1 94 ? -4.155 -1.535 -12.243 1.00 78.62 94 TYR A N 1
ATOM 725 C CA . TYR A 1 94 ? -3.510 -0.804 -13.345 1.00 78.62 94 TYR A CA 1
ATOM 726 C C . TYR A 1 94 ? -2.690 -1.710 -14.283 1.00 78.62 94 TYR A C 1
ATOM 728 O O . TYR A 1 94 ? -2.830 -1.632 -15.497 1.00 78.62 94 TYR A O 1
ATOM 736 N N . SER A 1 95 ? -1.917 -2.644 -13.730 1.00 73.44 95 SER A N 1
ATOM 737 C CA . SER A 1 95 ? -1.101 -3.589 -14.508 1.00 73.44 95 SER A CA 1
ATOM 738 C C . SER A 1 95 ? -1.880 -4.646 -15.292 1.00 73.44 95 SER A C 1
ATOM 740 O O . SER A 1 95 ? -1.271 -5.385 -16.047 1.00 73.44 95 SER A O 1
ATOM 742 N N . ALA A 1 96 ? -3.194 -4.771 -15.096 1.00 70.69 96 ALA A N 1
ATOM 743 C CA . ALA A 1 96 ? -4.047 -5.613 -15.938 1.00 70.69 96 ALA A CA 1
ATOM 744 C C . ALA A 1 96 ? -4.634 -4.838 -17.134 1.00 70.69 96 ALA A C 1
ATOM 746 O O . ALA A 1 96 ? -5.273 -5.438 -17.994 1.00 70.69 96 ALA A O 1
ATOM 747 N N . LEU A 1 97 ? -4.467 -3.510 -17.159 1.00 60.19 97 LEU A N 1
ATOM 748 C CA . LEU A 1 97 ? -4.942 -2.624 -18.226 1.00 60.19 97 LEU A CA 1
ATOM 749 C C . LEU A 1 97 ? -3.862 -2.326 -19.282 1.00 60.19 97 LEU A C 1
ATOM 751 O O . LEU A 1 97 ? -4.176 -1.686 -20.284 1.00 60.19 97 LEU A O 1
ATOM 755 N N . ILE A 1 98 ? -2.619 -2.758 -19.049 1.00 60.22 98 ILE A N 1
ATOM 756 C CA . ILE A 1 98 ? -1.449 -2.610 -19.931 1.00 60.22 98 ILE A CA 1
ATOM 757 C C . ILE A 1 98 ? -0.986 -3.998 -20.346 1.00 60.22 98 ILE A C 1
ATOM 759 O O . ILE A 1 98 ? -0.664 -4.161 -21.542 1.00 60.22 98 ILE A O 1
#

Mean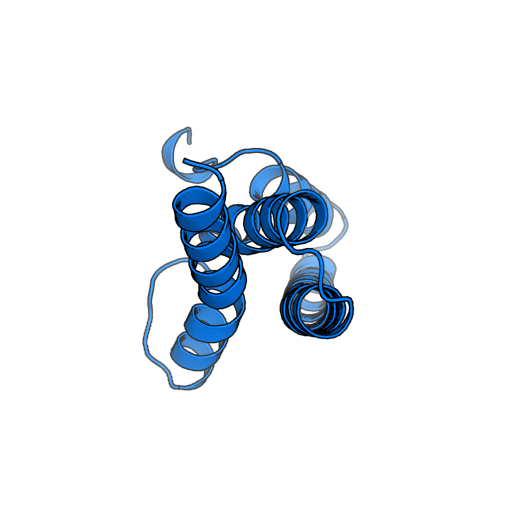 predicted aligned error: 4.9 Å

Secondary structure (DSSP, 8-state):
-HHHHHHHHHHHHHHHHHHHHHHHTT---S-GGGGHHHHHHHHHHHHHH---HHHHHHHHHHHHHHHHHHHHHHHTT-HHHHHHHHHHHHSTTGGG--

Solvent-accessible surface area (backbone atoms only — not comparable to full-atom values): 5184 Å² total; per-residue (Å²): 109,73,69,59,56,30,53,52,13,51,53,33,22,46,45,35,50,51,52,52,54,35,44,76,70,70,44,84,84,67,68,70,59,71,36,37,20,39,20,52,53,10,32,53,40,26,55,74,55,45,88,54,66,64,65,36,51,53,36,44,53,51,32,48,53,49,51,50,54,52,48,58,58,25,46,76,65,37,72,65,28,51,52,52,51,52,47,25,43,73,35,74,60,49,82,78,78,110